Protein AF-A0A951JWD6-F1 (afdb_monomer)

Secondary structure (DSSP, 8-state):
-HHHHHHHHHHHHHHHHHHHHHHHHHT-S-HHHHHHHHHHHHH-HHHHHHHHHHHHHHHHHHHHSPPP-HHHHHHHHHHHHHHHHHTT-

Radius of gyration: 20.28 Å; Cα contacts (8 Å, |Δi|>4): 25; chains: 1; bounding box: 47×18×56 Å

Nearest PDB structures (foldseek):
  4adz-assembly1_A-2  TM=3.218E-01  e=9.271E+00  Streptomyces lividans

Solvent-accessible surface area (backbone atoms only — not comparable to full-atom values): 5180 Å² total; per-residue (Å²): 118,76,66,60,61,48,54,55,51,51,51,54,49,50,55,55,44,65,74,46,44,63,44,49,76,70,65,71,47,57,72,73,57,39,51,57,45,50,57,45,31,76,72,28,68,71,54,32,51,50,51,50,53,52,51,53,49,50,55,52,51,60,72,72,48,76,80,80,60,60,69,60,52,52,54,51,50,54,52,50,54,54,54,59,59,65,75,77,114

Sequence (89 aa):
MRRWLRRRRDELRCKQVARVLQSHIDGELDPMTAEKVSAHLDACLRCGMAASSYRDLKARIARLSEPVNVDAVERLRAFVDELTAHEAD

Mean predicted aligned error: 8.6 Å

Foldseek 3Di:
DVVVVVVVVLVVVLVVLVVCLVCLLVVNDDPVVNVVSVVNLVVDVVNVVVSVVVNVVVVVVVVVDDPDDVVVVVVVVVVVVVVVVVVVD

Structure (mmCIF, N/CA/C/O backbone):
data_AF-A0A951JWD6-F1
#
_entry.id   AF-A0A951JWD6-F1
#
loop_
_atom_site.group_PDB
_atom_site.id
_atom_site.type_symbol
_atom_site.label_atom_id
_atom_site.label_alt_id
_atom_site.label_comp_id
_atom_site.label_asym_id
_atom_site.label_entity_id
_atom_site.label_seq_id
_atom_site.pdbx_PDB_ins_code
_atom_site.Cartn_x
_atom_site.Cartn_y
_atom_site.Cartn_z
_atom_site.occupancy
_atom_site.B_iso_or_equiv
_atom_site.auth_seq_id
_atom_site.auth_comp_id
_atom_site.auth_asym_id
_atom_site.auth_atom_id
_atom_site.pdbx_PDB_model_num
ATOM 1 N N . MET A 1 1 ? -10.573 9.230 35.016 1.00 52.12 1 MET A N 1
ATOM 2 C CA . MET A 1 1 ? -9.425 9.886 34.332 1.00 52.12 1 MET A CA 1
ATOM 3 C C . MET A 1 1 ? -8.617 8.994 33.368 1.00 52.12 1 MET A C 1
ATOM 5 O O . MET A 1 1 ? -8.278 9.461 32.290 1.00 52.12 1 MET A O 1
ATOM 9 N N . ARG A 1 2 ? -8.340 7.708 33.657 1.00 52.34 2 ARG A N 1
ATOM 10 C CA . ARG A 1 2 ? -7.469 6.838 32.815 1.00 52.34 2 ARG A CA 1
ATOM 11 C C . ARG A 1 2 ? -7.983 6.492 31.397 1.00 52.34 2 ARG A C 1
ATOM 13 O O . ARG A 1 2 ? -7.198 6.054 30.561 1.00 52.34 2 ARG A O 1
ATOM 20 N N . ARG A 1 3 ? -9.282 6.657 31.111 1.00 55.56 3 ARG A N 1
ATOM 21 C CA . ARG A 1 3 ? -9.874 6.415 29.774 1.00 55.56 3 ARG A CA 1
ATOM 22 C C . ARG A 1 3 ? -9.537 7.517 28.761 1.00 55.56 3 ARG A C 1
ATOM 24 O O . ARG A 1 3 ? -9.341 7.216 27.591 1.00 55.56 3 ARG A O 1
ATOM 31 N N . TRP A 1 4 ? -9.416 8.765 29.213 1.00 52.28 4 TRP A N 1
ATOM 32 C CA . TRP A 1 4 ? -9.165 9.913 28.335 1.00 52.28 4 TRP A CA 1
ATOM 33 C C . TRP A 1 4 ? -7.725 9.931 27.798 1.00 52.28 4 TRP A C 1
ATOM 35 O O . TRP A 1 4 ? -7.493 10.163 26.615 1.00 52.28 4 TRP A O 1
ATOM 45 N N . LEU A 1 5 ? -6.762 9.559 28.649 1.00 59.06 5 LEU A N 1
ATOM 46 C CA . LEU A 1 5 ? -5.353 9.405 28.266 1.00 59.06 5 LEU A CA 1
ATOM 47 C C . LEU A 1 5 ? -5.125 8.264 27.264 1.00 59.06 5 LEU A C 1
ATOM 49 O O . LEU A 1 5 ? -4.259 8.382 26.402 1.00 59.06 5 LEU A O 1
ATOM 53 N N . ARG A 1 6 ? -5.901 7.174 27.357 1.00 63.06 6 ARG A N 1
ATOM 54 C CA . ARG A 1 6 ? -5.851 6.065 26.390 1.00 63.06 6 ARG A CA 1
ATOM 55 C C . ARG A 1 6 ? -6.353 6.498 25.015 1.00 63.06 6 ARG A C 1
ATOM 57 O O . ARG A 1 6 ? -5.608 6.387 24.055 1.00 63.06 6 ARG A O 1
ATOM 64 N N . ARG A 1 7 ? -7.529 7.132 24.949 1.00 66.50 7 ARG A N 1
ATOM 65 C CA . ARG A 1 7 ? -8.108 7.621 23.684 1.00 66.50 7 ARG A CA 1
ATOM 66 C C . ARG A 1 7 ? -7.189 8.590 22.933 1.00 66.50 7 ARG A C 1
ATOM 68 O O . ARG A 1 7 ? -6.965 8.420 21.741 1.00 66.50 7 ARG A O 1
ATOM 75 N N . ARG A 1 8 ? -6.595 9.560 23.640 1.00 61.94 8 ARG A N 1
ATOM 76 C CA . ARG A 1 8 ? -5.618 10.494 23.047 1.00 61.94 8 ARG A CA 1
ATOM 77 C C . ARG A 1 8 ? -4.346 9.800 22.557 1.00 61.94 8 ARG A C 1
ATOM 79 O O . ARG A 1 8 ? -3.796 10.182 21.528 1.00 61.94 8 ARG A O 1
ATOM 86 N N . ARG A 1 9 ? -3.866 8.789 23.287 1.00 67.50 9 ARG A N 1
ATOM 87 C CA . ARG A 1 9 ? -2.708 7.983 22.876 1.00 67.50 9 ARG A CA 1
ATOM 88 C C . ARG A 1 9 ? -3.018 7.181 21.612 1.00 67.50 9 ARG A C 1
ATOM 90 O O . ARG A 1 9 ? -2.172 7.127 20.724 1.00 67.50 9 ARG A O 1
ATOM 97 N N . ASP A 1 10 ? -4.219 6.621 21.518 1.00 77.06 10 ASP A N 1
ATOM 98 C CA . ASP A 1 10 ? -4.671 5.877 20.341 1.00 77.06 10 ASP A CA 1
ATOM 99 C C . ASP A 1 10 ? -4.823 6.799 19.124 1.00 77.06 10 ASP A C 1
ATOM 101 O O . ASP A 1 10 ? -4.403 6.437 18.030 1.00 77.06 10 ASP A O 1
ATOM 105 N N . GLU A 1 11 ? -5.319 8.029 19.303 1.00 79.12 11 GLU A N 1
ATOM 106 C CA . GLU A 1 11 ? -5.385 9.041 18.238 1.00 79.12 11 GLU A CA 1
ATOM 107 C C . GLU A 1 11 ? -4.005 9.459 17.715 1.00 79.12 11 GLU A C 1
ATOM 109 O O . GLU A 1 11 ? -3.818 9.558 16.501 1.00 79.12 11 GLU A O 1
ATOM 114 N N . LEU A 1 12 ? -3.031 9.687 18.605 1.00 78.06 12 LEU A N 1
ATOM 115 C CA . LEU A 1 12 ? -1.651 9.984 18.204 1.00 78.06 12 LEU A CA 1
ATOM 116 C C . LEU A 1 12 ? -1.041 8.814 17.424 1.00 78.06 12 LEU A C 1
ATOM 118 O O . LEU A 1 12 ? -0.440 9.038 16.375 1.00 78.06 12 LEU A O 1
ATOM 122 N N . ARG A 1 13 ? -1.274 7.574 17.877 1.00 87.56 13 ARG A N 1
ATOM 123 C CA . ARG A 1 13 ? -0.825 6.362 17.174 1.00 87.56 13 ARG A CA 1
ATOM 124 C C . ARG A 1 13 ? -1.493 6.201 15.810 1.00 87.56 13 ARG A C 1
ATOM 126 O O . ARG A 1 13 ? -0.796 5.935 14.840 1.00 87.56 13 ARG A O 1
ATOM 133 N N . CYS A 1 14 ? -2.796 6.466 15.703 1.00 94.31 14 CYS A N 1
ATOM 134 C CA . CYS A 1 14 ? -3.500 6.459 14.418 1.00 94.31 14 CYS A CA 1
ATOM 135 C C . CYS A 1 14 ? -2.896 7.474 13.438 1.00 94.31 14 CYS A C 1
ATOM 137 O O . CYS A 1 14 ? -2.724 7.162 12.266 1.00 94.31 14 CYS A O 1
ATOM 139 N N . LYS A 1 15 ? -2.572 8.691 13.903 1.00 93.12 15 LYS A N 1
ATOM 140 C CA . LYS A 1 15 ? -1.943 9.726 13.063 1.00 93.12 15 LYS A CA 1
ATOM 141 C C . LYS A 1 15 ? -0.547 9.317 12.598 1.00 93.12 15 LYS A C 1
ATOM 143 O O . LYS A 1 15 ? -0.187 9.593 11.460 1.00 93.12 15 LYS A O 1
ATOM 148 N N . GLN A 1 16 ? 0.228 8.675 13.470 1.00 93.62 16 GLN A N 1
ATOM 149 C CA . GLN A 1 16 ? 1.546 8.145 13.122 1.00 93.62 16 GLN A CA 1
ATOM 150 C C . GLN A 1 16 ? 1.428 7.037 12.072 1.00 93.62 16 GLN A C 1
ATOM 152 O O . GLN A 1 16 ? 2.099 7.116 11.051 1.00 93.62 16 GLN A O 1
ATOM 157 N N . VAL A 1 17 ? 0.522 6.075 12.277 1.00 94.69 17 VAL A N 1
ATOM 158 C CA . VAL A 1 17 ? 0.256 4.985 11.324 1.00 94.69 17 VAL A CA 1
ATOM 159 C C . VAL A 1 17 ? -0.228 5.524 9.985 1.00 94.69 17 VAL A C 1
ATOM 161 O O . VAL A 1 17 ? 0.304 5.130 8.958 1.00 94.69 17 VAL A O 1
ATOM 164 N N . ALA A 1 18 ? -1.168 6.473 9.977 1.00 91.69 18 ALA A N 1
ATOM 165 C CA . ALA A 1 18 ? -1.670 7.078 8.743 1.00 91.69 18 ALA A CA 1
ATOM 166 C C . ALA A 1 18 ? -0.551 7.702 7.894 1.00 91.69 18 ALA A C 1
ATOM 168 O O . ALA A 1 18 ? -0.622 7.666 6.672 1.00 91.69 18 ALA A O 1
ATOM 169 N N . ARG A 1 19 ? 0.495 8.237 8.536 1.00 94.50 19 ARG A N 1
ATOM 170 C CA . ARG A 1 19 ? 1.630 8.870 7.856 1.00 94.50 19 ARG A CA 1
ATOM 171 C C . ARG A 1 19 ? 2.570 7.865 7.178 1.00 94.50 19 ARG A C 1
ATOM 173 O O . ARG A 1 19 ? 3.236 8.236 6.225 1.00 94.50 19 ARG A O 1
ATOM 180 N N . VAL A 1 20 ? 2.622 6.624 7.664 1.00 95.69 20 VAL A N 1
ATOM 181 C CA . VAL A 1 20 ? 3.505 5.559 7.144 1.00 95.69 20 VAL A CA 1
ATOM 182 C C . VAL A 1 20 ? 2.736 4.423 6.463 1.00 95.69 20 VAL A C 1
ATOM 184 O O . VAL A 1 20 ? 3.326 3.418 6.080 1.00 95.69 20 VAL A O 1
ATOM 187 N N . LEU A 1 21 ? 1.414 4.554 6.323 1.00 94.94 21 LEU A N 1
ATOM 188 C CA . LEU A 1 21 ? 0.544 3.469 5.871 1.00 94.94 21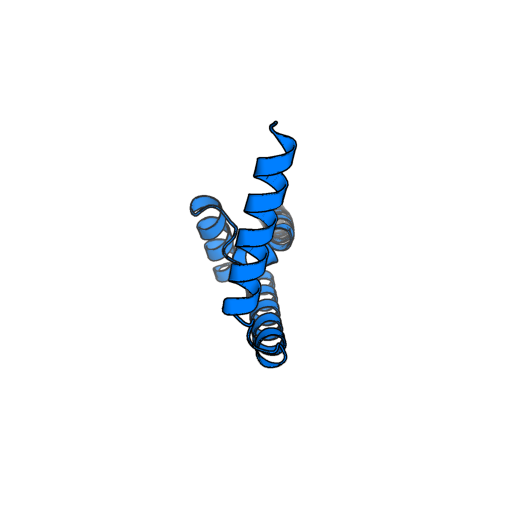 LEU A CA 1
ATOM 189 C C . LEU A 1 21 ? 0.846 3.028 4.435 1.00 94.94 21 LEU A C 1
ATOM 191 O O . LEU A 1 21 ? 0.835 1.831 4.166 1.00 94.94 21 LEU A O 1
ATOM 195 N N . GLN A 1 22 ? 1.117 3.967 3.525 1.00 94.19 22 GLN A N 1
ATOM 196 C CA . GLN A 1 22 ? 1.447 3.627 2.138 1.00 94.19 22 GLN A CA 1
ATOM 197 C C . GLN A 1 22 ? 2.790 2.903 2.055 1.00 94.19 22 GLN A C 1
ATOM 199 O O . GLN A 1 22 ? 2.803 1.762 1.620 1.00 94.19 22 GLN A O 1
ATOM 204 N N . SER A 1 23 ? 3.860 3.463 2.628 1.00 95.75 23 SER A N 1
ATOM 205 C CA . SER A 1 23 ? 5.164 2.785 2.706 1.00 95.75 23 SER A CA 1
ATOM 206 C C . SER A 1 23 ? 5.084 1.407 3.373 1.00 95.75 23 SER A C 1
ATOM 208 O O . SER A 1 23 ? 5.770 0.478 2.962 1.00 95.75 23 SER A O 1
ATOM 210 N N . HIS A 1 24 ? 4.205 1.219 4.366 1.00 96.50 24 HIS A N 1
ATOM 211 C CA . HIS A 1 24 ? 3.939 -0.108 4.928 1.00 96.50 24 HIS A CA 1
ATOM 212 C C . HIS A 1 24 ? 3.316 -1.071 3.903 1.00 96.50 24 HIS A C 1
ATOM 214 O O . HIS A 1 24 ? 3.744 -2.216 3.795 1.00 96.50 24 HIS A O 1
ATOM 220 N N . ILE A 1 25 ? 2.306 -0.620 3.154 1.00 95.44 25 ILE A N 1
ATOM 221 C CA . ILE A 1 25 ? 1.632 -1.396 2.096 1.00 95.44 25 ILE A CA 1
ATOM 222 C C . ILE A 1 25 ? 2.559 -1.652 0.895 1.00 95.44 25 ILE A C 1
ATOM 224 O O . ILE A 1 25 ? 2.394 -2.646 0.181 1.00 95.44 25 ILE A O 1
ATOM 228 N N . ASP A 1 26 ? 3.521 -0.767 0.666 1.00 94.62 26 ASP A N 1
ATOM 229 C CA . ASP A 1 26 ? 4.517 -0.865 -0.396 1.00 94.62 26 ASP A CA 1
ATOM 230 C C . ASP A 1 26 ? 5.738 -1.704 0.009 1.00 94.62 26 ASP A C 1
ATOM 232 O O . ASP A 1 26 ? 6.502 -2.114 -0.858 1.00 94.62 26 ASP A O 1
ATOM 236 N N . GLY A 1 27 ? 5.860 -2.072 1.290 1.00 95.81 27 GLY A N 1
ATOM 237 C CA . GLY A 1 27 ? 6.957 -2.905 1.794 1.00 95.81 27 GLY A CA 1
ATOM 238 C C . GLY A 1 27 ? 8.262 -2.137 2.021 1.00 95.81 27 GLY A C 1
ATOM 239 O O . GLY A 1 27 ? 9.324 -2.741 2.091 1.00 95.81 27 GLY A O 1
ATOM 240 N N . GLU A 1 28 ? 8.186 -0.813 2.147 1.00 97.25 28 GLU A N 1
ATOM 241 C CA . GLU A 1 28 ? 9.335 0.100 2.226 1.00 97.25 28 GLU A CA 1
ATOM 242 C C . GLU A 1 28 ? 9.766 0.416 3.667 1.00 97.25 28 GLU A C 1
ATOM 244 O O . GLU A 1 28 ? 10.743 1.129 3.892 1.00 97.25 28 GLU A O 1
ATOM 249 N N . LEU A 1 29 ? 9.018 -0.061 4.665 1.00 96.25 29 LEU A N 1
ATOM 250 C CA . LEU A 1 29 ? 9.368 0.147 6.068 1.00 96.25 29 LEU A CA 1
ATOM 251 C C . LEU A 1 29 ? 10.408 -0.866 6.537 1.00 96.25 29 LEU A C 1
ATOM 253 O O . LEU A 1 29 ? 10.381 -2.032 6.146 1.00 96.25 29 LEU A O 1
ATOM 257 N N . ASP A 1 30 ? 11.263 -0.443 7.469 1.00 97.19 30 ASP A N 1
ATOM 258 C CA . ASP A 1 30 ? 12.128 -1.373 8.183 1.00 97.19 30 ASP A CA 1
ATOM 259 C C . ASP A 1 30 ? 11.292 -2.420 8.955 1.00 97.19 30 ASP A C 1
ATOM 261 O O . ASP A 1 30 ? 10.167 -2.118 9.382 1.00 97.19 30 ASP A O 1
ATOM 265 N N . PRO A 1 31 ? 11.821 -3.638 9.184 1.00 95.69 31 PRO A N 1
ATOM 266 C CA . PRO A 1 31 ? 11.052 -4.735 9.777 1.00 95.69 31 PRO A CA 1
ATOM 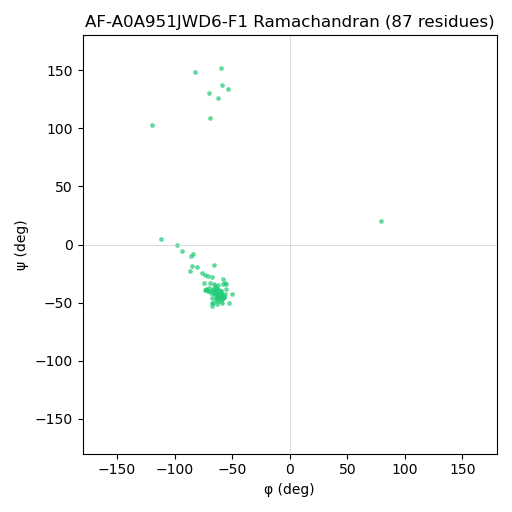267 C C . PRO A 1 31 ? 10.414 -4.392 11.129 1.00 95.69 31 PRO A C 1
ATOM 269 O O . PRO A 1 31 ? 9.269 -4.760 11.394 1.00 95.69 31 PRO A O 1
ATOM 272 N N . MET A 1 32 ? 11.124 -3.638 11.974 1.00 95.44 32 MET A N 1
ATOM 273 C CA . MET A 1 32 ? 10.646 -3.282 13.309 1.00 95.44 32 MET A CA 1
ATOM 274 C C . MET A 1 32 ? 9.491 -2.274 13.240 1.00 95.44 32 MET A C 1
ATOM 276 O O . MET A 1 32 ? 8.534 -2.360 14.017 1.00 95.44 32 MET A O 1
ATOM 280 N N . THR A 1 33 ? 9.563 -1.291 12.343 1.00 94.19 33 THR A N 1
ATOM 281 C CA . THR A 1 33 ? 8.460 -0.345 12.131 1.00 94.19 33 THR A CA 1
ATOM 282 C C . THR A 1 33 ? 7.274 -1.030 11.458 1.00 94.19 33 THR A C 1
ATOM 284 O O . THR A 1 33 ? 6.136 -0.804 11.877 1.00 94.19 33 THR A O 1
ATOM 287 N N . ALA A 1 34 ? 7.520 -1.912 10.486 1.00 96.62 34 ALA A N 1
ATOM 288 C CA . ALA A 1 34 ? 6.478 -2.685 9.819 1.00 96.62 34 ALA A CA 1
ATOM 289 C C . ALA A 1 34 ? 5.666 -3.529 10.815 1.00 96.62 34 ALA A C 1
ATOM 291 O O . ALA A 1 34 ? 4.438 -3.468 10.800 1.00 96.62 34 ALA A O 1
ATOM 292 N N . GLU A 1 35 ? 6.329 -4.231 11.738 1.00 97.00 35 GLU A N 1
ATOM 293 C CA . GLU A 1 35 ? 5.664 -5.041 12.766 1.00 97.00 35 GLU A CA 1
ATOM 294 C C . GLU A 1 35 ? 4.786 -4.189 13.700 1.00 97.00 35 GLU A C 1
ATOM 296 O O . GLU A 1 35 ? 3.629 -4.524 13.969 1.00 97.00 35 GLU A O 1
ATOM 301 N N . LYS A 1 36 ? 5.291 -3.030 14.145 1.00 95.12 36 LYS A N 1
ATOM 302 C CA . LYS A 1 36 ? 4.526 -2.092 14.989 1.00 95.12 36 LYS A CA 1
ATOM 303 C C . LYS A 1 36 ? 3.295 -1.541 14.275 1.00 95.12 36 LYS A C 1
ATOM 305 O O . LYS A 1 36 ? 2.264 -1.329 14.920 1.00 95.12 36 LYS A O 1
ATOM 310 N N . VAL A 1 37 ? 3.409 -1.267 12.975 1.00 96.19 37 VAL A N 1
ATOM 311 C CA . VAL A 1 37 ? 2.285 -0.816 12.152 1.00 96.19 37 VAL A CA 1
ATOM 312 C C . VAL A 1 37 ? 1.266 -1.944 12.012 1.00 96.19 37 VAL A C 1
ATOM 314 O O . VAL A 1 37 ? 0.110 -1.708 12.354 1.00 96.19 37 VAL A O 1
ATOM 317 N N . SER A 1 38 ? 1.682 -3.160 11.639 1.00 96.25 38 SER A N 1
ATOM 318 C CA . SER A 1 38 ? 0.795 -4.333 11.546 1.00 96.25 38 SER A CA 1
ATOM 319 C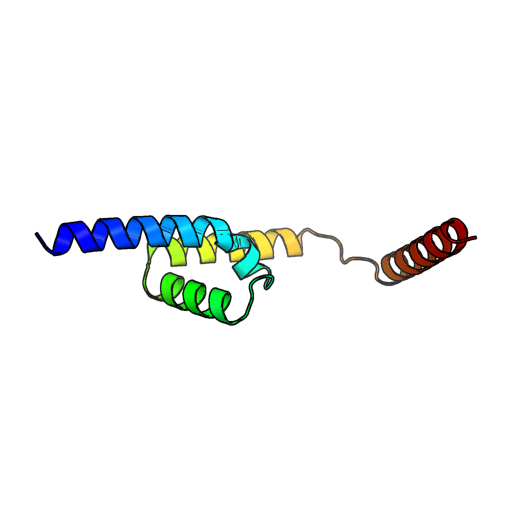 C . SER A 1 38 ? 0.009 -4.560 12.836 1.00 96.25 38 SER A C 1
ATOM 321 O O . SER A 1 38 ? -1.220 -4.574 12.810 1.00 96.25 38 SER A O 1
ATOM 323 N N . ALA A 1 39 ? 0.690 -4.587 13.986 1.00 95.62 39 ALA A N 1
ATOM 324 C CA . ALA A 1 39 ? 0.035 -4.763 15.281 1.00 95.62 39 ALA A CA 1
ATOM 325 C C . ALA A 1 39 ? -1.022 -3.678 15.570 1.00 95.62 39 ALA A C 1
ATOM 327 O O . ALA A 1 39 ? -2.045 -3.942 16.203 1.00 95.62 39 ALA A O 1
ATOM 328 N N . HIS A 1 40 ? -0.803 -2.439 15.114 1.00 95.12 40 HIS A N 1
ATOM 329 C CA . HIS A 1 40 ? -1.802 -1.381 15.248 1.00 95.12 40 HIS A CA 1
ATOM 330 C C . HIS A 1 40 ? -2.980 -1.550 14.285 1.00 95.12 40 HIS A C 1
ATOM 332 O O . HIS A 1 40 ? -4.111 -1.268 14.678 1.00 95.12 40 HIS A O 1
ATOM 338 N N . LEU A 1 41 ? -2.735 -1.978 13.044 1.00 95.62 41 LEU A N 1
ATOM 339 C CA . LEU A 1 41 ? -3.792 -2.234 12.063 1.00 95.62 41 LEU A CA 1
ATOM 340 C C . LEU A 1 41 ? -4.738 -3.339 12.545 1.00 95.62 41 LEU A C 1
ATOM 342 O O . LEU A 1 41 ? -5.952 -3.180 12.417 1.00 95.62 41 LEU A O 1
ATOM 346 N N . ASP A 1 42 ? -4.194 -4.375 13.183 1.00 95.62 42 ASP A N 1
ATOM 347 C CA . ASP A 1 42 ? -4.971 -5.478 13.759 1.00 95.62 42 ASP A CA 1
ATOM 348 C C . ASP A 1 42 ? -5.775 -5.037 14.991 1.00 95.62 42 ASP A C 1
ATOM 350 O O . ASP A 1 42 ? -6.918 -5.448 15.193 1.00 95.62 42 ASP A O 1
ATOM 354 N N . ALA A 1 43 ? -5.202 -4.155 15.817 1.00 92.44 43 ALA A N 1
ATOM 355 C CA . ALA A 1 43 ? -5.837 -3.687 17.049 1.00 92.44 43 ALA A CA 1
ATOM 356 C C . ALA A 1 43 ? -6.810 -2.507 16.851 1.00 92.44 43 ALA A C 1
ATOM 358 O O . ALA A 1 43 ? -7.627 -2.223 17.732 1.00 92.44 43 ALA A O 1
ATOM 359 N N . CYS A 1 44 ? -6.722 -1.775 15.736 1.00 94.25 44 CYS A N 1
ATOM 360 C CA . CYS A 1 44 ? -7.509 -0.570 15.485 1.00 94.25 44 CYS A CA 1
ATOM 361 C C . CYS A 1 44 ? -8.381 -0.714 14.236 1.00 94.25 44 C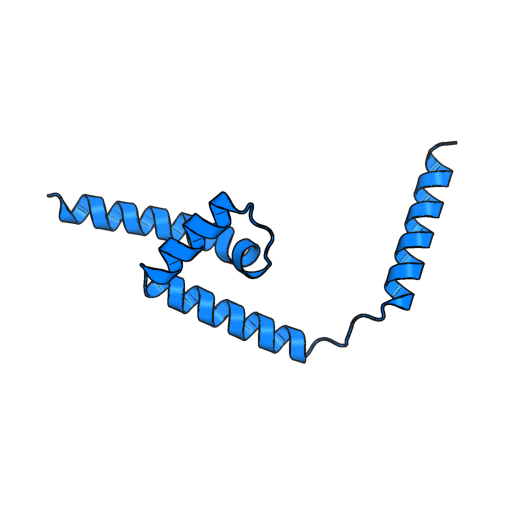YS A C 1
ATOM 363 O O . CYS A 1 44 ? -7.926 -0.473 13.119 1.00 94.25 44 CYS A O 1
ATOM 365 N N . LEU A 1 45 ? -9.680 -0.962 14.440 1.00 91.44 45 LEU A N 1
ATOM 366 C CA . LEU A 1 45 ? -10.660 -1.131 13.359 1.00 91.44 45 LEU A CA 1
ATOM 367 C C . LEU A 1 45 ? -10.615 -0.005 12.310 1.00 91.44 45 LEU A C 1
ATOM 369 O O . LEU A 1 45 ? -10.659 -0.270 11.114 1.00 91.44 45 LEU A O 1
ATO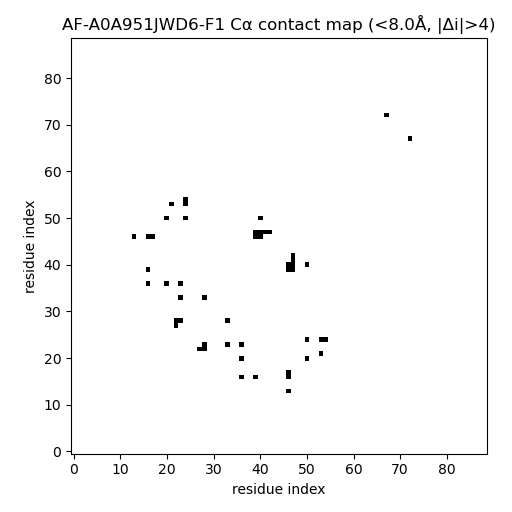M 373 N N . ARG A 1 46 ? -10.490 1.262 12.734 1.00 90.88 46 ARG A N 1
ATOM 374 C CA . ARG A 1 46 ? -10.437 2.405 11.805 1.00 90.88 46 ARG A CA 1
ATOM 375 C C . ARG A 1 46 ? -9.210 2.346 10.893 1.00 90.88 46 ARG A C 1
ATOM 377 O O . ARG A 1 46 ? -9.333 2.581 9.695 1.00 90.88 46 ARG A O 1
ATOM 384 N N . CYS A 1 47 ? -8.039 2.070 11.461 1.00 94.88 47 CYS A N 1
ATOM 385 C CA . CYS A 1 47 ? -6.801 1.990 10.692 1.00 94.88 47 CYS A CA 1
ATOM 386 C C . CYS A 1 47 ? -6.756 0.717 9.839 1.00 94.88 47 CYS A C 1
ATOM 388 O O . CYS A 1 47 ? -6.355 0.802 8.682 1.00 94.88 47 CYS A O 1
ATOM 390 N N . GLY A 1 48 ? -7.244 -0.417 10.352 1.00 94.06 48 GLY A N 1
ATOM 391 C CA . GLY A 1 48 ? -7.389 -1.657 9.587 1.00 94.06 48 GLY A CA 1
ATOM 392 C C . GLY A 1 48 ? -8.295 -1.494 8.361 1.00 94.06 48 GLY A C 1
ATOM 393 O O . GLY A 1 48 ? -7.905 -1.869 7.258 1.00 94.06 48 GLY A O 1
ATOM 394 N N . MET A 1 49 ? -9.456 -0.841 8.509 1.00 95.94 49 MET A N 1
ATOM 395 C CA . MET A 1 49 ? -10.337 -0.533 7.372 1.00 95.94 49 MET A CA 1
ATOM 396 C C . MET A 1 49 ? -9.658 0.379 6.345 1.00 95.94 49 MET A C 1
ATOM 398 O O . MET A 1 49 ? -9.732 0.108 5.150 1.00 95.94 49 MET A O 1
ATOM 402 N N . ALA A 1 50 ? -8.961 1.429 6.793 1.00 92.50 50 ALA A N 1
ATOM 403 C CA . ALA A 1 50 ? -8.213 2.297 5.884 1.00 92.50 50 ALA A CA 1
ATOM 404 C C . ALA A 1 50 ? -7.151 1.505 5.102 1.00 92.50 50 ALA A C 1
ATOM 406 O O . ALA A 1 50 ? -7.075 1.627 3.882 1.00 92.50 50 ALA A O 1
ATOM 407 N N . ALA A 1 51 ? -6.382 0.649 5.781 1.00 96.06 51 ALA A N 1
ATOM 408 C CA . ALA A 1 51 ? -5.382 -0.207 5.148 1.00 96.06 51 ALA A CA 1
ATOM 409 C C . ALA A 1 51 ? -5.997 -1.143 4.096 1.00 96.06 51 ALA A C 1
ATOM 411 O O . ALA A 1 51 ? -5.442 -1.274 3.006 1.00 96.06 51 ALA A O 1
ATOM 412 N N . SER A 1 52 ? -7.155 -1.746 4.390 1.00 96.50 52 SER A N 1
ATOM 413 C CA . SER A 1 52 ? -7.894 -2.574 3.428 1.00 96.50 52 SER A CA 1
ATOM 414 C C . SER A 1 52 ? -8.257 -1.783 2.171 1.00 96.50 52 SER A C 1
ATOM 416 O O . SER A 1 52 ? -7.919 -2.205 1.069 1.00 96.50 52 SER A O 1
ATOM 418 N N . SER A 1 53 ? -8.849 -0.594 2.330 1.00 95.06 53 SER A N 1
ATOM 419 C CA . SER A 1 53 ? -9.217 0.267 1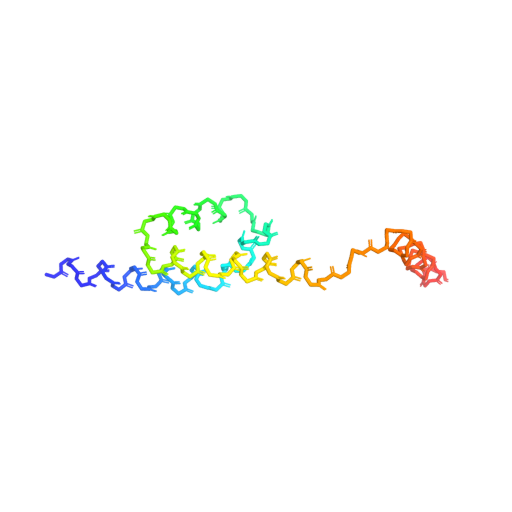.199 1.00 95.06 53 SER A CA 1
ATOM 420 C C . SER A 1 53 ? -8.011 0.661 0.342 1.00 95.06 53 SER A C 1
ATOM 422 O O . SER A 1 53 ? -8.105 0.670 -0.885 1.00 95.06 53 SER A O 1
ATOM 424 N N . TYR A 1 54 ? -6.865 0.958 0.964 1.00 94.56 54 TYR A N 1
ATOM 425 C CA . TYR A 1 54 ? -5.632 1.260 0.231 1.00 94.56 54 TYR A CA 1
ATOM 426 C C . TYR A 1 54 ? -5.100 0.048 -0.543 1.00 94.56 54 TYR A C 1
ATOM 428 O O . TYR A 1 54 ? -4.713 0.199 -1.701 1.00 94.56 54 TYR A O 1
ATOM 436 N N . ARG A 1 55 ? -5.106 -1.153 0.053 1.00 95.75 55 ARG A N 1
ATOM 437 C CA . ARG A 1 55 ? -4.697 -2.390 -0.640 1.00 95.75 55 ARG A CA 1
ATOM 438 C C . ARG A 1 55 ? -5.605 -2.686 -1.832 1.00 95.75 55 ARG A C 1
ATOM 440 O O . ARG A 1 55 ? -5.102 -2.985 -2.913 1.00 95.75 55 ARG A O 1
ATOM 447 N N . ASP A 1 56 ? -6.915 -2.530 -1.662 1.00 96.12 56 ASP A N 1
ATOM 448 C CA . ASP A 1 56 ? -7.887 -2.727 -2.740 1.00 96.12 56 ASP A CA 1
ATOM 449 C C . ASP A 1 56 ? -7.680 -1.727 -3.879 1.00 96.12 56 ASP A C 1
ATOM 451 O O . ASP A 1 56 ? -7.716 -2.106 -5.053 1.00 96.12 56 ASP A O 1
ATOM 455 N N . LEU A 1 57 ? -7.429 -0.456 -3.547 1.00 92.62 57 LEU A N 1
ATOM 456 C CA . LEU A 1 57 ? -7.111 0.576 -4.529 1.00 92.62 57 LEU A CA 1
ATOM 457 C C . LEU A 1 57 ? -5.818 0.245 -5.283 1.00 92.62 57 LEU A C 1
ATOM 459 O O . LEU A 1 57 ? -5.824 0.253 -6.513 1.00 92.62 57 LEU A O 1
ATOM 463 N N . LYS A 1 58 ? -4.742 -0.112 -4.572 1.00 91.88 58 LYS A N 1
ATOM 464 C CA . LYS A 1 58 ? -3.463 -0.518 -5.176 1.00 91.88 58 LYS A CA 1
ATOM 465 C C . LYS A 1 58 ? -3.647 -1.706 -6.121 1.00 91.88 58 LYS A C 1
ATOM 467 O O . LYS A 1 58 ? -3.168 -1.665 -7.249 1.00 91.88 58 LYS A O 1
ATOM 472 N N . ALA A 1 59 ? -4.404 -2.722 -5.709 1.00 91.50 59 ALA A N 1
ATOM 473 C CA . ALA A 1 59 ? -4.695 -3.886 -6.542 1.00 91.50 59 ALA A CA 1
ATOM 474 C C . ALA A 1 59 ? -5.524 -3.533 -7.789 1.00 91.50 59 ALA A C 1
ATOM 476 O O . ALA A 1 59 ? -5.318 -4.117 -8.850 1.00 91.50 59 ALA A O 1
ATOM 477 N N . ARG A 1 60 ? -6.464 -2.582 -7.688 1.00 93.50 60 ARG A N 1
ATOM 478 C CA . ARG A 1 60 ? -7.229 -2.084 -8.844 1.00 93.50 60 ARG A CA 1
ATOM 479 C C . ARG A 1 60 ? -6.341 -1.317 -9.816 1.00 93.50 60 ARG A C 1
ATOM 481 O O . ARG A 1 60 ? -6.422 -1.588 -11.006 1.00 93.50 60 ARG A O 1
ATOM 488 N N . ILE A 1 61 ? -5.495 -0.417 -9.314 1.00 91.31 61 ILE A N 1
ATOM 489 C CA . ILE A 1 61 ? -4.545 0.341 -10.138 1.00 91.31 61 ILE A CA 1
ATOM 490 C C . ILE A 1 61 ? -3.595 -0.622 -10.851 1.00 91.31 61 ILE A C 1
ATOM 492 O O . ILE A 1 61 ? -3.485 -0.557 -12.066 1.00 91.31 61 ILE A O 1
ATOM 496 N N . ALA A 1 62 ? -3.009 -1.584 -10.132 1.00 88.69 62 ALA A N 1
ATOM 497 C CA . ALA A 1 62 ? -2.090 -2.565 -10.709 1.00 88.69 62 ALA A CA 1
ATOM 498 C C . ALA A 1 62 ? -2.708 -3.398 -11.847 1.00 88.69 62 ALA A C 1
ATOM 500 O O . ALA A 1 62 ? -1.991 -3.807 -12.749 1.00 88.69 62 ALA A O 1
ATOM 501 N N . ARG A 1 63 ? -4.027 -3.637 -11.825 1.00 87.56 63 ARG A N 1
ATOM 502 C CA . ARG A 1 63 ? -4.744 -4.322 -12.916 1.00 87.56 63 ARG A CA 1
ATOM 503 C C . ARG A 1 63 ? -4.987 -3.448 -14.146 1.00 87.56 63 ARG A C 1
ATOM 505 O O . ARG A 1 63 ? -5.227 -3.993 -15.215 1.00 87.56 63 ARG A O 1
ATOM 512 N N . LEU A 1 64 ? -5.015 -2.129 -13.977 1.00 87.56 64 LEU A N 1
ATOM 513 C CA . LEU A 1 64 ? -5.164 -1.172 -15.077 1.00 87.56 64 LEU A CA 1
ATOM 514 C C . LEU A 1 64 ? -3.816 -0.822 -15.713 1.00 87.56 64 LEU A C 1
ATOM 516 O O . LEU A 1 64 ? -3.780 -0.362 -16.849 1.00 87.56 64 LEU A O 1
ATOM 520 N N . SER A 1 65 ? -2.725 -1.009 -14.975 1.00 82.69 65 SER A N 1
ATOM 521 C CA . SER A 1 65 ? -1.373 -0.783 -15.464 1.00 82.69 65 SER A CA 1
ATOM 522 C C . SER A 1 65 ? -0.979 -1.844 -16.491 1.00 82.69 65 SER A C 1
ATOM 524 O O . SER A 1 65 ? -1.082 -3.041 -16.222 1.00 82.69 65 SER A O 1
ATOM 526 N N . GLU A 1 66 ? -0.461 -1.407 -17.638 1.00 80.88 66 GLU A N 1
ATOM 527 C CA . GLU A 1 66 ? 0.268 -2.282 -18.561 1.00 80.88 66 GLU A CA 1
ATOM 528 C C . GLU A 1 66 ? 1.477 -2.889 -17.817 1.00 80.88 66 GLU A C 1
ATOM 530 O O . GLU A 1 66 ? 2.156 -2.163 -17.074 1.00 80.88 66 GLU A O 1
ATOM 535 N N . PRO A 1 67 ? 1.774 -4.192 -17.978 1.00 79.56 67 PRO A N 1
ATOM 536 C CA . PRO A 1 67 ? 2.989 -4.777 -17.434 1.00 79.56 67 PRO A CA 1
ATOM 537 C C . PRO A 1 67 ? 4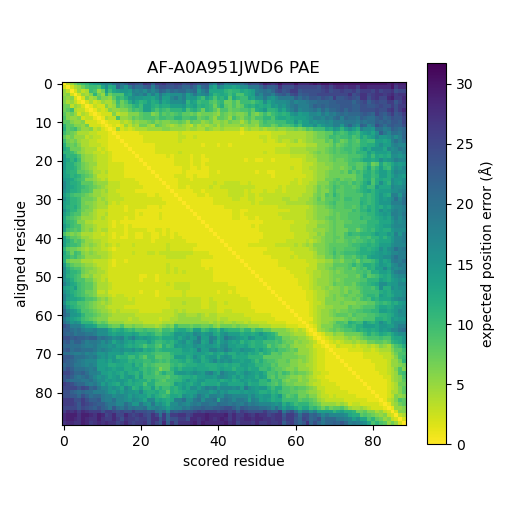.216 -3.993 -17.899 1.00 79.56 67 PRO A C 1
ATOM 539 O O . PRO A 1 67 ? 4.364 -3.678 -19.080 1.00 79.56 67 PRO A O 1
ATOM 542 N N . VAL A 1 68 ? 5.117 -3.685 -16.967 1.00 82.38 68 VAL A N 1
ATOM 543 C CA . VAL A 1 68 ? 6.372 -3.014 -17.308 1.00 82.38 68 VAL A CA 1
ATOM 544 C C . VAL A 1 68 ? 7.176 -3.923 -18.236 1.00 82.38 68 VAL A C 1
ATOM 546 O O . VAL A 1 68 ? 7.445 -5.077 -17.902 1.00 82.38 68 VAL A O 1
ATOM 549 N N . ASN A 1 69 ? 7.579 -3.398 -19.393 1.00 88.88 69 ASN A N 1
ATOM 550 C CA . ASN A 1 69 ? 8.481 -4.099 -20.298 1.00 88.88 69 ASN A CA 1
ATOM 551 C C . ASN A 1 69 ? 9.876 -4.178 -19.652 1.00 88.88 69 ASN A C 1
ATOM 553 O O . ASN A 1 69 ? 10.564 -3.164 -19.522 1.00 88.88 69 ASN A O 1
ATOM 557 N N . VAL A 1 70 ? 10.268 -5.381 -19.226 1.00 89.88 70 VAL A N 1
ATOM 558 C CA . VAL A 1 70 ? 11.526 -5.629 -18.503 1.00 89.88 70 VAL A CA 1
ATOM 559 C C . VAL A 1 70 ? 12.738 -5.247 -19.353 1.00 89.88 70 VAL A C 1
ATOM 561 O O . VAL A 1 70 ? 13.612 -4.537 -18.860 1.00 89.88 70 VAL A O 1
ATOM 564 N N . ASP A 1 71 ? 12.736 -5.579 -20.645 1.00 92.38 71 ASP A N 1
ATOM 565 C CA . ASP A 1 71 ? 13.824 -5.238 -21.572 1.00 92.38 71 ASP A CA 1
ATOM 566 C C . ASP A 1 71 ? 13.998 -3.717 -21.712 1.00 92.38 71 ASP A C 1
ATOM 568 O O . ASP A 1 71 ? 15.106 -3.202 -21.866 1.00 92.38 71 ASP A O 1
ATOM 572 N N . ALA A 1 72 ? 12.900 -2.955 -21.665 1.00 91.69 72 ALA A N 1
ATOM 573 C CA . ALA A 1 72 ? 12.966 -1.496 -21.674 1.00 91.69 72 ALA A CA 1
ATOM 574 C C . ALA A 1 72 ? 13.617 -0.946 -20.394 1.00 91.69 72 ALA A C 1
ATOM 576 O O . ALA A 1 72 ? 14.392 0.007 -20.472 1.00 91.69 72 ALA A O 1
ATOM 577 N N . VAL A 1 73 ? 13.346 -1.557 -19.237 1.00 94.19 73 VAL A N 1
ATOM 578 C CA . VAL A 1 73 ? 13.967 -1.179 -17.957 1.00 94.19 73 VAL A CA 1
ATOM 579 C C . VAL A 1 73 ? 15.453 -1.525 -17.939 1.00 94.19 73 VAL A C 1
ATOM 581 O O . VAL A 1 73 ? 16.255 -0.715 -17.482 1.00 94.19 73 VAL A O 1
ATOM 584 N N . GLU A 1 74 ? 15.841 -2.694 -18.446 1.00 95.12 74 GLU A N 1
ATOM 585 C CA . GLU A 1 74 ? 17.249 -3.100 -18.523 1.00 95.12 74 GLU A CA 1
ATOM 586 C C . GLU A 1 74 ? 18.055 -2.176 -19.435 1.00 95.12 74 GLU A C 1
ATOM 588 O O . GLU A 1 74 ? 19.112 -1.692 -19.031 1.00 95.12 74 GLU A O 1
ATOM 593 N N . ARG A 1 75 ? 17.517 -1.832 -20.613 1.00 94.69 75 ARG A N 1
ATOM 594 C CA . ARG A 1 75 ? 18.144 -0.840 -21.500 1.00 94.69 75 ARG A CA 1
ATOM 595 C C . ARG A 1 75 ? 18.280 0.528 -20.839 1.00 94.69 75 ARG A C 1
ATOM 597 O O . ARG A 1 75 ? 19.301 1.182 -21.015 1.00 94.69 75 ARG A O 1
ATOM 604 N N . LEU A 1 76 ? 17.272 0.957 -20.077 1.00 95.25 76 LEU A N 1
ATOM 605 C CA . LEU A 1 76 ? 17.333 2.226 -19.355 1.00 95.25 76 LEU A CA 1
ATOM 606 C C . LEU A 1 76 ? 18.420 2.215 -18.271 1.00 95.25 76 LEU A C 1
ATOM 608 O O . LEU A 1 76 ? 19.118 3.211 -18.116 1.00 95.25 76 LEU A O 1
ATOM 612 N N . ARG A 1 77 ? 18.587 1.101 -17.545 1.00 95.06 77 ARG A N 1
ATOM 613 C CA . ARG A 1 77 ? 19.658 0.947 -16.545 1.00 95.06 77 ARG A CA 1
ATOM 614 C C . ARG A 1 77 ? 21.038 1.021 -17.189 1.00 95.06 77 ARG A C 1
ATOM 616 O O . ARG A 1 77 ? 21.834 1.847 -16.766 1.00 95.06 77 ARG A O 1
ATOM 623 N N . ALA A 1 78 ? 21.267 0.242 -18.248 1.00 95.00 78 ALA A N 1
ATOM 624 C CA . ALA A 1 78 ? 22.537 0.254 -18.973 1.00 95.00 78 ALA A CA 1
ATOM 625 C C . ALA A 1 78 ? 22.892 1.660 -19.486 1.00 95.00 78 ALA A C 1
ATOM 627 O O . ALA A 1 78 ? 24.018 2.115 -19.324 1.00 95.00 78 ALA A O 1
ATOM 628 N N . PHE A 1 79 ? 21.906 2.381 -20.026 1.00 95.00 79 PHE A N 1
ATOM 629 C CA . PHE A 1 79 ? 22.094 3.757 -20.478 1.00 95.00 79 PHE A CA 1
ATOM 630 C C . PHE A 1 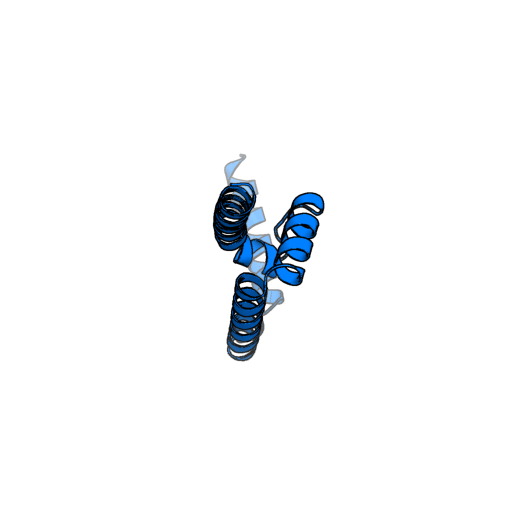79 ? 22.491 4.721 -19.344 1.00 95.00 79 PHE A C 1
ATOM 632 O O . PHE A 1 79 ? 23.353 5.576 -19.531 1.00 95.00 79 PHE A O 1
ATOM 639 N N . VAL A 1 80 ? 21.874 4.603 -18.163 1.00 95.62 80 VAL A N 1
ATOM 640 C CA . VAL A 1 80 ? 22.240 5.426 -16.995 1.00 95.62 80 VAL A CA 1
ATOM 641 C C . VAL A 1 80 ? 23.652 5.093 -16.510 1.00 95.62 80 VAL A C 1
ATOM 643 O O . VAL A 1 80 ? 24.418 6.010 -16.215 1.00 95.62 80 VAL A O 1
ATOM 646 N N . ASP A 1 81 ? 24.012 3.810 -16.471 1.00 95.19 81 ASP A N 1
ATOM 647 C CA . ASP A 1 81 ? 25.354 3.375 -16.081 1.00 95.19 81 ASP A CA 1
ATOM 648 C C . ASP A 1 81 ? 26.416 3.968 -17.028 1.00 95.19 81 ASP A C 1
ATOM 650 O O . ASP A 1 81 ? 27.401 4.539 -16.560 1.00 95.19 81 ASP A O 1
ATOM 654 N N . GLU A 1 82 ? 26.173 3.940 -18.345 1.00 93.69 82 GLU A N 1
ATOM 655 C CA . GLU A 1 82 ? 27.033 4.580 -19.352 1.00 93.69 82 GLU A CA 1
ATOM 656 C C . GLU A 1 82 ? 27.181 6.094 -19.121 1.00 93.69 82 GLU A C 1
ATOM 658 O O . GLU A 1 82 ? 28.300 6.604 -19.109 1.00 93.69 82 GLU A O 1
ATOM 663 N N . LEU A 1 83 ? 26.082 6.822 -18.882 1.00 93.44 83 LEU A N 1
ATOM 664 C CA . LEU A 1 83 ? 26.131 8.269 -18.624 1.00 93.44 83 LEU A CA 1
ATOM 665 C C . LEU A 1 83 ? 26.985 8.618 -17.399 1.00 93.44 83 LEU A C 1
ATOM 667 O O . LEU A 1 83 ? 27.811 9.525 -17.460 1.00 93.44 83 LEU A O 1
ATOM 671 N N . THR A 1 84 ? 26.808 7.884 -16.299 1.00 93.50 84 THR A N 1
ATOM 672 C CA . THR A 1 84 ? 27.563 8.137 -15.060 1.00 93.50 84 THR A CA 1
ATOM 673 C C . THR A 1 84 ? 29.035 7.739 -15.164 1.00 93.50 84 THR A C 1
ATOM 675 O O . THR A 1 84 ? 29.873 8.345 -14.499 1.00 93.50 84 THR A O 1
ATOM 678 N N . ALA A 1 85 ? 29.373 6.772 -16.023 1.00 83.31 85 ALA A N 1
ATOM 679 C CA . ALA A 1 85 ? 30.759 6.414 -16.308 1.00 83.31 85 ALA A CA 1
ATOM 680 C C . ALA A 1 85 ? 31.496 7.515 -17.093 1.00 83.31 85 ALA 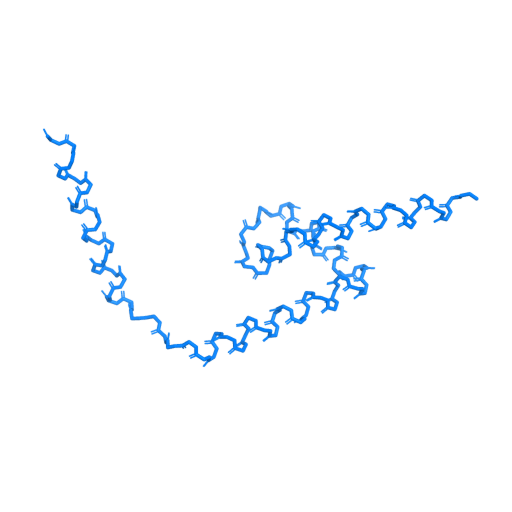A C 1
ATOM 682 O O . ALA A 1 85 ? 32.687 7.718 -16.876 1.00 83.31 85 ALA A O 1
ATOM 683 N N . HIS A 1 86 ? 30.795 8.247 -17.966 1.00 63.78 86 HIS A N 1
ATOM 684 C CA . HIS A 1 86 ? 31.367 9.331 -18.772 1.00 63.78 86 HIS A CA 1
ATOM 685 C C . HIS A 1 86 ? 31.529 10.669 -18.030 1.00 63.78 86 HIS A C 1
ATOM 687 O O . HIS A 1 86 ? 32.296 11.509 -18.483 1.00 63.78 86 HIS A O 1
ATOM 693 N N . GLU A 1 87 ? 30.832 10.890 -16.913 1.00 60.44 87 GLU A N 1
ATOM 694 C CA . GLU A 1 87 ? 30.974 12.109 -16.092 1.00 60.44 87 GLU A CA 1
ATOM 695 C C . GLU A 1 87 ? 32.142 12.043 -15.085 1.00 60.44 87 GLU A C 1
ATOM 697 O O . GLU A 1 87 ? 32.443 13.040 -14.427 1.00 60.44 87 GLU A O 1
ATOM 702 N N . ALA A 1 88 ? 32.782 10.878 -14.936 1.00 57.97 88 ALA A N 1
ATOM 703 C CA . ALA A 1 88 ? 33.873 10.641 -13.986 1.00 57.97 88 ALA A CA 1
ATOM 704 C C . ALA A 1 88 ? 35.289 10.744 -14.599 1.00 57.97 88 ALA A C 1
ATOM 706 O O . ALA A 1 88 ? 36.263 10.578 -13.860 1.00 57.97 88 ALA A O 1
ATOM 707 N N . ASP A 1 89 ? 35.385 11.022 -15.905 1.00 47.69 89 ASP A N 1
ATOM 708 C CA . ASP A 1 89 ? 36.611 11.279 -16.690 1.00 47.69 89 ASP A CA 1
ATOM 709 C C . ASP A 1 89 ? 36.709 12.773 -17.063 1.00 47.69 89 ASP A C 1
ATOM 711 O O . ASP A 1 89 ? 37.827 13.340 -17.002 1.00 47.69 89 ASP A O 1
#

pLDDT: mean 87.62, std 13.04, range [47.69, 97.25]